Protein AF-A0A960S6H2-F1 (afdb_monomer_lite)

Radius of gyration: 18.99 Å; chains: 1; bounding box: 66×17×36 Å

Foldseek 3Di:
DDDPPPDPPPPDADPLLVVLLVDVVSLVVLLVVLVVLLVVLVVQLVPDDCPDPSNVVSVVSNVVSVVSNVVSVPRD

Secondary structure (DSSP, 8-state):
------PPPPPP--HHHHHHHH-HHHHHHHHHHHHHHHHHHHHHHHHS-TTSHHHHHHHHHHHHHHHHHHHHHH--

Sequence (76 aa):
MYGLEKQPSDGFEFDLEKEVKASPERKKEVLKLAEDTAKGLKEAIRDADPHSKEFEKFGKLLHGCIAMQTVIQRVR

pLDDT: mean 89.32, std 11.94, range [44.22, 97.69]

Structure (mmCIF, N/CA/C/O backbone):
data_AF-A0A960S6H2-F1
#
_entry.id   AF-A0A960S6H2-F1
#
loop_
_atom_site.group_PDB
_atom_site.id
_atom_site.type_symbol
_atom_site.label_atom_id
_atom_site.label_alt_id
_atom_site.label_comp_id
_atom_site.label_asym_id
_atom_site.label_entity_id
_atom_site.label_seq_id
_atom_site.pdbx_PDB_ins_code
_atom_site.Cartn_x
_atom_site.Cartn_y
_atom_site.Cartn_z
_atom_site.occupancy
_atom_site.B_iso_or_equiv
_atom_site.auth_seq_id
_atom_site.auth_comp_id
_atom_site.auth_asym_id
_atom_site.auth_atom_id
_atom_site.pdbx_PDB_model_num
ATOM 1 N N . MET A 1 1 ? -50.661 12.830 14.334 1.00 44.22 1 MET A N 1
ATOM 2 C CA . MET A 1 1 ? -50.514 11.730 13.357 1.00 44.22 1 MET A CA 1
ATOM 3 C C . MET A 1 1 ? -49.195 11.045 13.654 1.00 44.22 1 MET A C 1
ATOM 5 O O . MET A 1 1 ? -48.226 11.751 13.897 1.00 44.22 1 MET A O 1
ATOM 9 N N . TYR A 1 2 ? -49.197 9.716 13.765 1.00 52.88 2 TYR A N 1
ATOM 10 C CA . TYR A 1 2 ? -48.037 8.939 14.203 1.00 52.88 2 TYR A CA 1
ATOM 11 C C . TYR A 1 2 ? -46.891 9.021 13.196 1.00 52.88 2 TYR A C 1
ATOM 13 O O . TYR A 1 2 ? -47.108 8.952 11.987 1.00 52.88 2 TYR A O 1
ATOM 21 N N . GLY A 1 3 ? -45.690 9.196 13.749 1.00 64.56 3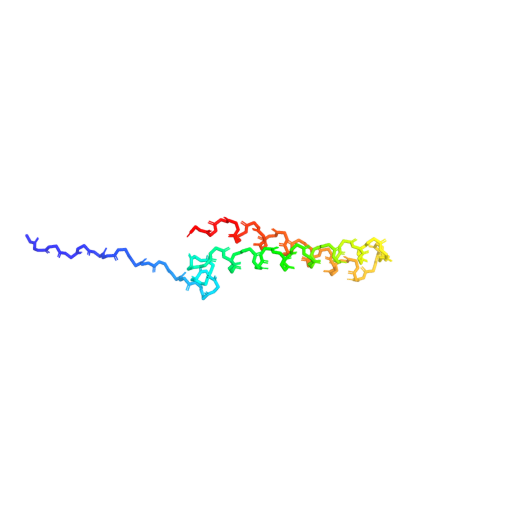 GLY A N 1
ATOM 22 C CA . GLY A 1 3 ? -44.430 9.324 13.044 1.00 64.56 3 GLY A CA 1
ATOM 23 C C . GLY A 1 3 ? -44.072 8.069 12.259 1.00 64.56 3 GLY A C 1
ATOM 24 O O . GLY A 1 3 ? -44.072 6.959 12.781 1.00 64.56 3 GLY A O 1
ATOM 25 N N . LEU A 1 4 ? -43.718 8.288 11.003 1.00 62.28 4 LEU A N 1
ATOM 26 C CA . LEU A 1 4 ? -42.892 7.389 10.214 1.00 62.28 4 LEU A CA 1
ATOM 27 C C . LEU A 1 4 ? -41.659 8.200 9.825 1.00 62.28 4 LEU A C 1
ATOM 29 O O . LEU A 1 4 ? -41.489 8.610 8.678 1.00 62.28 4 LEU A O 1
ATOM 33 N N . GLU A 1 5 ? -40.833 8.511 10.825 1.00 65.06 5 GLU A N 1
ATOM 34 C CA . GLU A 1 5 ? -39.480 8.983 10.562 1.00 65.06 5 GLU A CA 1
ATOM 35 C C . GLU A 1 5 ? -38.738 7.828 9.895 1.00 65.06 5 GLU A C 1
ATOM 37 O O . GLU A 1 5 ? -38.515 6.772 10.490 1.00 65.06 5 GLU A O 1
ATOM 42 N N . LYS A 1 6 ? -38.430 7.997 8.607 1.00 63.75 6 LYS A N 1
ATOM 43 C CA . LYS A 1 6 ? -37.582 7.070 7.864 1.00 63.75 6 LYS A CA 1
ATOM 44 C C . LYS A 1 6 ? -36.253 7.022 8.613 1.00 63.75 6 LYS A C 1
ATOM 46 O O . LYS A 1 6 ? -35.542 8.026 8.625 1.00 63.75 6 LYS A O 1
ATOM 51 N N . GLN A 1 7 ? -35.939 5.894 9.254 1.00 66.12 7 GLN A N 1
ATOM 52 C CA . GLN A 1 7 ? -34.603 5.711 9.806 1.00 66.12 7 GLN A CA 1
ATOM 53 C C . GLN A 1 7 ? -33.607 5.955 8.667 1.00 66.12 7 GLN A C 1
ATOM 55 O O . GLN A 1 7 ? -33.835 5.440 7.563 1.00 66.12 7 GLN A O 1
ATOM 60 N N . PRO A 1 8 ? -32.577 6.794 8.874 1.00 63.50 8 PRO A N 1
ATOM 61 C CA . PRO A 1 8 ? -31.551 6.988 7.866 1.00 63.50 8 PRO A CA 1
ATOM 62 C C . PRO A 1 8 ? -31.009 5.603 7.537 1.00 63.50 8 PRO A C 1
ATOM 64 O O . PRO A 1 8 ? -30.549 4.892 8.425 1.00 63.50 8 PRO A O 1
ATOM 67 N N . SER A 1 9 ? -31.164 5.173 6.285 1.00 62.62 9 SER A N 1
ATOM 68 C CA . SER A 1 9 ? -30.557 3.920 5.866 1.00 62.62 9 SER A CA 1
ATOM 69 C C . SER A 1 9 ? -29.061 4.112 6.020 1.00 62.62 9 SER A C 1
ATOM 71 O O . SER A 1 9 ? -28.503 4.999 5.362 1.00 62.62 9 SER A O 1
ATOM 73 N N . ASP A 1 10 ? -28.432 3.311 6.873 1.00 67.06 10 ASP A N 1
ATOM 74 C CA . ASP A 1 10 ? -26.983 3.210 6.879 1.00 67.06 10 ASP A CA 1
ATOM 75 C C . ASP A 1 10 ? -26.560 2.946 5.430 1.00 67.06 10 ASP A C 1
ATOM 77 O O . ASP A 1 10 ? -27.114 2.076 4.748 1.00 67.06 10 ASP A O 1
ATOM 81 N N . GLY A 1 11 ? -25.701 3.821 4.900 1.00 72.38 11 GLY A N 1
ATOM 82 C CA . GLY A 1 11 ? -25.264 3.741 3.511 1.00 72.38 11 GLY A CA 1
ATOM 83 C C . GLY A 1 11 ? -24.685 2.361 3.208 1.00 72.38 11 GLY A C 1
ATOM 84 O O . GLY A 1 11 ? -24.282 1.634 4.114 1.00 72.38 11 GLY A O 1
ATOM 85 N N . PHE A 1 12 ? -24.639 1.989 1.926 1.00 84.81 12 PHE A N 1
ATOM 86 C CA . PHE A 1 12 ? -23.987 0.742 1.537 1.00 84.81 12 PHE A CA 1
ATOM 87 C C . PHE A 1 12 ? -22.559 0.714 2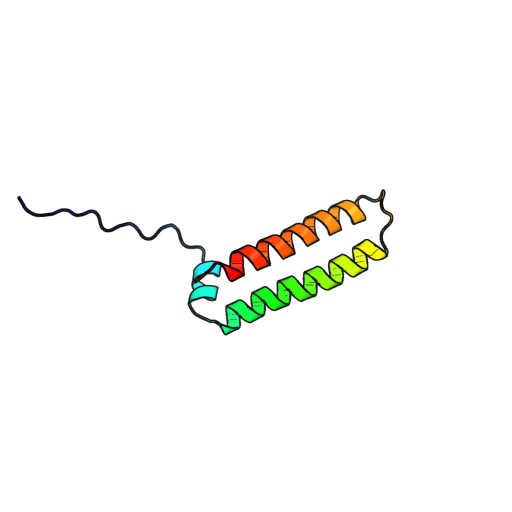.093 1.00 84.81 12 PHE A C 1
ATOM 89 O O . PHE A 1 12 ? -21.744 1.574 1.763 1.00 84.81 12 PHE A O 1
ATOM 96 N N . GLU A 1 13 ? -22.284 -0.276 2.934 1.00 87.62 13 GLU A N 1
ATOM 97 C CA . GLU A 1 13 ? -20.994 -0.456 3.579 1.00 87.62 13 GLU A CA 1
ATOM 98 C C . GLU A 1 13 ? -20.293 -1.672 2.977 1.00 87.62 13 GLU A C 1
ATOM 100 O O . GLU A 1 13 ? -20.841 -2.780 2.956 1.00 87.62 13 GLU A O 1
ATOM 105 N N . PHE A 1 14 ? -19.073 -1.456 2.491 1.00 89.62 14 PHE A N 1
ATOM 106 C CA . PHE A 1 14 ? -18.248 -2.510 1.911 1.00 89.62 14 PHE A CA 1
ATOM 107 C C . PHE A 1 14 ? -17.725 -3.457 2.997 1.00 89.62 14 PHE A C 1
ATOM 109 O O . PHE A 1 14 ? -17.443 -3.038 4.118 1.00 89.62 14 PHE A O 1
ATOM 116 N N . ASP A 1 15 ? -17.498 -4.725 2.655 1.00 91.69 15 ASP A N 1
ATOM 117 C CA . ASP A 1 15 ? -16.995 -5.716 3.619 1.00 91.69 15 ASP A CA 1
ATOM 118 C C . ASP A 1 15 ? -15.628 -5.325 4.200 1.00 91.69 15 ASP A C 1
ATOM 120 O O . ASP A 1 15 ? -15.416 -5.407 5.407 1.00 91.69 15 ASP A O 1
ATOM 124 N N . LEU A 1 16 ? -14.732 -4.779 3.370 1.00 89.50 16 LEU A N 1
ATOM 125 C CA . LEU A 1 16 ? -13.448 -4.251 3.842 1.00 89.50 16 LEU A CA 1
ATOM 126 C C . LEU A 1 16 ? -13.630 -3.074 4.810 1.00 89.50 16 LEU A C 1
ATOM 128 O O . LEU A 1 16 ? -12.852 -2.916 5.746 1.00 89.50 16 LEU A O 1
ATOM 132 N N . GLU A 1 17 ? -14.648 -2.242 4.592 1.00 91.25 17 GLU A N 1
ATOM 133 C CA . GLU A 1 17 ? -14.951 -1.132 5.491 1.00 91.25 17 GLU A CA 1
ATOM 134 C C . GLU A 1 17 ? -15.402 -1.661 6.858 1.00 91.25 17 GLU A C 1
ATOM 136 O O . GLU A 1 17 ? -14.856 -1.232 7.874 1.00 91.25 17 GLU A O 1
ATOM 141 N N . LYS A 1 18 ? -16.279 -2.675 6.886 1.00 91.75 18 LYS A N 1
ATOM 142 C CA . LYS A 1 18 ? -16.683 -3.377 8.118 1.00 91.75 18 LYS A CA 1
ATOM 143 C C . LYS A 1 18 ? -15.490 -3.965 8.860 1.00 91.75 18 LYS A C 1
ATOM 145 O O . LYS A 1 18 ? -15.342 -3.741 10.059 1.00 91.75 18 LYS A O 1
ATOM 150 N N . GLU A 1 19 ? -14.625 -4.691 8.152 1.00 91.50 19 GLU A N 1
ATOM 151 C CA . GLU A 1 19 ? -13.425 -5.310 8.724 1.00 91.50 19 GLU A CA 1
ATOM 152 C C . GLU A 1 19 ? -12.493 -4.276 9.372 1.00 91.50 19 GLU A C 1
ATOM 154 O O . GLU A 1 19 ? -11.996 -4.475 10.482 1.00 91.50 19 GLU A O 1
ATOM 159 N N . VAL A 1 20 ? -12.262 -3.157 8.681 1.00 92.56 20 VAL A N 1
ATOM 160 C CA . VAL A 1 20 ? -11.355 -2.089 9.124 1.00 92.56 20 VAL A CA 1
ATOM 161 C C . VAL A 1 20 ? -11.928 -1.311 10.309 1.00 92.56 20 VAL A C 1
ATOM 163 O O . VAL A 1 20 ? -11.164 -0.939 11.201 1.00 92.56 20 VAL A O 1
ATOM 166 N N . LYS A 1 21 ? -13.247 -1.084 10.348 1.00 90.38 21 LYS A N 1
ATOM 167 C CA . LYS A 1 21 ? -13.928 -0.462 11.497 1.00 90.38 21 LYS A CA 1
ATOM 168 C C . LYS A 1 21 ? -13.944 -1.373 12.720 1.00 90.38 21 LYS A C 1
ATOM 170 O O . LYS A 1 21 ? -13.763 -0.906 13.840 1.00 90.38 21 LYS A O 1
ATOM 175 N N . ALA A 1 22 ? -14.136 -2.674 12.508 1.00 92.06 22 ALA A N 1
ATOM 176 C CA . ALA A 1 22 ? -14.214 -3.652 13.586 1.00 92.06 22 ALA A CA 1
ATOM 177 C C . ALA A 1 22 ? -12.856 -3.924 14.259 1.00 92.06 22 ALA A C 1
ATOM 179 O O . ALA A 1 22 ? -12.828 -4.264 15.441 1.00 92.06 22 ALA A O 1
ATOM 180 N N . SER A 1 23 ? -11.734 -3.788 13.537 1.00 92.44 23 SER A N 1
ATOM 181 C CA . SER A 1 23 ? -10.399 -4.097 14.066 1.00 92.44 23 SER A CA 1
ATOM 182 C C . SER A 1 23 ? -9.331 -3.056 13.688 1.00 92.44 23 SER A C 1
ATOM 184 O O . SER A 1 23 ? -8.912 -2.964 12.527 1.00 92.44 23 SER A O 1
ATOM 186 N N . PRO A 1 24 ? -8.768 -2.334 14.679 1.00 90.94 24 PRO A N 1
ATOM 187 C CA . PRO A 1 24 ? -7.610 -1.467 14.467 1.00 90.94 24 PRO A CA 1
ATOM 188 C C . PRO A 1 24 ? -6.368 -2.211 13.959 1.00 90.94 24 PRO A C 1
ATOM 190 O O . PRO A 1 24 ? -5.527 -1.617 13.282 1.00 90.94 24 PRO A O 1
ATOM 193 N N . GLU A 1 25 ? -6.226 -3.498 14.283 1.00 94.38 25 GLU A N 1
ATOM 194 C CA . GLU A 1 25 ? -5.126 -4.333 13.791 1.00 94.38 25 GLU A CA 1
ATOM 195 C C . GLU A 1 25 ? -5.273 -4.583 12.296 1.00 94.38 25 GLU A C 1
ATOM 197 O O . GLU A 1 25 ? -4.333 -4.340 11.541 1.00 94.38 25 GLU A O 1
ATOM 202 N N . ARG A 1 26 ? -6.487 -4.918 11.846 1.00 92.75 26 ARG A N 1
ATOM 203 C CA . ARG A 1 26 ? -6.795 -5.086 10.425 1.00 92.75 26 ARG A CA 1
ATOM 204 C C . ARG A 1 26 ? -6.522 -3.812 9.630 1.00 92.75 26 ARG A C 1
ATOM 206 O O . ARG A 1 26 ? -5.917 -3.861 8.561 1.00 92.75 26 ARG A O 1
ATOM 213 N N . LYS A 1 27 ? -6.883 -2.649 10.184 1.00 94.31 27 LYS A N 1
ATOM 214 C CA . LYS A 1 27 ? -6.532 -1.345 9.601 1.00 94.31 27 LYS A CA 1
ATOM 215 C C . LYS A 1 27 ? -5.018 -1.191 9.423 1.00 94.31 27 LYS A C 1
ATOM 217 O O . LYS A 1 27 ? -4.569 -0.767 8.359 1.00 94.31 27 LYS A O 1
ATOM 222 N N . LYS A 1 28 ? -4.225 -1.544 10.442 1.00 95.31 28 LYS A N 1
ATOM 223 C CA . LYS A 1 28 ? -2.754 -1.493 10.375 1.00 95.31 28 LYS A CA 1
ATOM 224 C C . LYS A 1 28 ? -2.192 -2.475 9.349 1.00 95.31 28 LYS A C 1
ATOM 226 O O . LYS A 1 28 ? -1.287 -2.093 8.616 1.00 95.31 28 LYS A O 1
ATOM 231 N N . GLU A 1 29 ? -2.721 -3.694 9.267 1.00 95.69 29 GLU A N 1
ATOM 232 C CA . GLU A 1 29 ? -2.303 -4.696 8.278 1.00 95.69 29 GLU A CA 1
ATOM 233 C C . GLU A 1 29 ? -2.504 -4.202 6.847 1.00 95.69 29 GLU A C 1
ATOM 235 O O . GLU A 1 29 ? -1.576 -4.250 6.042 1.00 95.69 29 GLU A O 1
ATOM 240 N N . VAL A 1 30 ? -3.694 -3.678 6.541 1.00 94.62 30 VAL A N 1
ATOM 241 C CA . VAL A 1 30 ? -4.022 -3.163 5.205 1.00 94.62 30 VAL A CA 1
ATOM 242 C C . VAL A 1 30 ? -3.132 -1.970 4.853 1.00 94.62 30 VAL A C 1
ATOM 244 O O . VAL A 1 30 ? -2.595 -1.901 3.747 1.00 94.62 30 VAL A O 1
ATOM 247 N N . LEU A 1 31 ? -2.920 -1.047 5.799 1.00 95.88 31 LEU A N 1
ATOM 248 C CA . LEU A 1 31 ? -2.025 0.094 5.593 1.00 95.88 31 LEU A CA 1
ATOM 249 C C . LEU A 1 31 ? -0.576 -0.343 5.366 1.00 95.88 31 LEU A C 1
ATOM 251 O O . LEU A 1 31 ? 0.075 0.183 4.462 1.00 95.88 31 LEU A O 1
ATOM 255 N N . LYS A 1 32 ? -0.096 -1.320 6.141 1.00 96.62 32 LYS A N 1
ATOM 256 C CA . LYS A 1 32 ? 1.252 -1.874 6.009 1.00 96.62 32 LYS A CA 1
ATOM 257 C C . LYS A 1 32 ? 1.438 -2.566 4.662 1.00 96.62 32 LYS A C 1
ATOM 259 O O . LYS A 1 32 ? 2.408 -2.283 3.973 1.00 96.62 32 LYS A O 1
ATOM 264 N N . LEU A 1 33 ? 0.479 -3.391 4.241 1.00 96.19 33 LEU A N 1
ATOM 265 C CA . LEU A 1 33 ? 0.513 -4.043 2.932 1.00 96.19 33 LEU A CA 1
ATOM 266 C C . LEU A 1 33 ? 0.593 -3.015 1.796 1.00 96.19 33 LEU A C 1
ATOM 268 O O . LEU A 1 33 ? 1.406 -3.158 0.880 1.00 96.19 33 LEU A O 1
ATOM 272 N N . ALA A 1 34 ? -0.225 -1.961 1.861 1.00 96.62 34 ALA A N 1
ATOM 273 C CA . ALA A 1 34 ? -0.198 -0.890 0.872 1.00 96.62 34 ALA A CA 1
ATOM 274 C C . ALA A 1 34 ? 1.138 -0.124 0.888 1.00 96.62 34 ALA A C 1
ATOM 276 O O . ALA A 1 34 ? 1.631 0.266 -0.170 1.00 96.62 34 ALA A O 1
ATOM 277 N N . GLU A 1 35 ? 1.740 0.072 2.065 1.00 97.12 35 GLU A N 1
ATOM 278 C CA . GLU A 1 35 ? 3.045 0.722 2.216 1.00 97.12 35 GLU A CA 1
ATOM 279 C C . GLU A 1 35 ? 4.185 -0.118 1.639 1.00 97.12 35 GLU A C 1
ATOM 281 O O . GLU A 1 35 ? 4.985 0.397 0.857 1.00 97.12 35 GLU A O 1
ATOM 286 N N . ASP A 1 36 ? 4.239 -1.402 1.981 1.00 97.69 36 ASP A N 1
ATOM 287 C CA . ASP A 1 36 ? 5.270 -2.322 1.505 1.00 97.69 36 ASP A CA 1
ATOM 288 C C . ASP A 1 36 ? 5.172 -2.495 -0.019 1.00 97.69 36 ASP A C 1
ATOM 290 O O . ASP A 1 36 ? 6.178 -2.416 -0.726 1.00 97.69 36 ASP A O 1
ATOM 294 N N . THR A 1 37 ? 3.948 -2.584 -0.553 1.00 97.31 37 THR A N 1
ATOM 295 C CA . THR A 1 37 ? 3.708 -2.598 -2.006 1.00 97.31 37 THR A CA 1
ATOM 296 C C . THR A 1 37 ? 4.175 -1.297 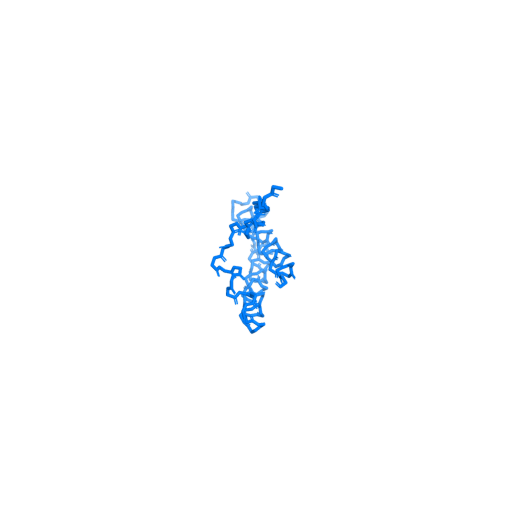-2.662 1.00 97.31 37 THR A C 1
ATOM 298 O O . THR A 1 37 ? 4.849 -1.325 -3.691 1.00 97.31 37 THR A O 1
ATOM 301 N N . ALA A 1 38 ? 3.871 -0.138 -2.066 1.00 96.94 38 ALA A N 1
ATOM 302 C CA . ALA A 1 38 ? 4.308 1.153 -2.590 1.00 96.94 38 ALA A CA 1
ATOM 303 C C . ALA A 1 38 ? 5.838 1.308 -2.574 1.00 96.94 38 ALA A C 1
ATOM 305 O O . ALA A 1 38 ? 6.393 1.917 -3.488 1.00 96.94 38 ALA A O 1
ATOM 306 N N . LYS A 1 39 ? 6.531 0.769 -1.562 1.00 96.81 39 LYS A N 1
ATOM 307 C CA . LYS A 1 39 ? 8.003 0.742 -1.517 1.00 96.81 39 LYS A CA 1
ATOM 308 C C . LYS A 1 39 ? 8.570 -0.097 -2.660 1.00 96.81 39 LYS A C 1
ATOM 310 O O . LYS A 1 39 ? 9.370 0.431 -3.426 1.00 96.81 39 LYS A O 1
ATOM 315 N N . GLY A 1 40 ? 8.075 -1.322 -2.844 1.00 96.62 40 GLY A N 1
ATOM 316 C CA . GLY A 1 40 ? 8.505 -2.184 -3.951 1.00 96.62 40 GLY A CA 1
ATOM 317 C C . GLY A 1 40 ? 8.244 -1.560 -5.327 1.00 96.62 40 GLY A C 1
ATOM 318 O O . GLY A 1 40 ? 9.099 -1.604 -6.206 1.00 96.62 40 GLY A O 1
ATOM 319 N N . LEU A 1 41 ? 7.103 -0.886 -5.508 1.00 96.75 41 LEU A N 1
ATOM 320 C CA . LEU A 1 41 ? 6.806 -0.164 -6.749 1.00 96.75 41 LEU A CA 1
ATOM 321 C C . LEU A 1 41 ? 7.756 1.016 -6.987 1.00 96.75 41 LEU A C 1
ATOM 323 O O . LEU A 1 41 ? 8.148 1.248 -8.123 1.00 96.75 41 LEU A O 1
ATOM 327 N N . LYS A 1 42 ? 8.151 1.761 -5.946 1.00 95.94 42 LYS A N 1
ATOM 328 C CA . LYS A 1 42 ? 9.127 2.858 -6.083 1.00 95.94 42 LYS A CA 1
ATOM 329 C C . LYS A 1 42 ? 10.505 2.355 -6.506 1.00 95.9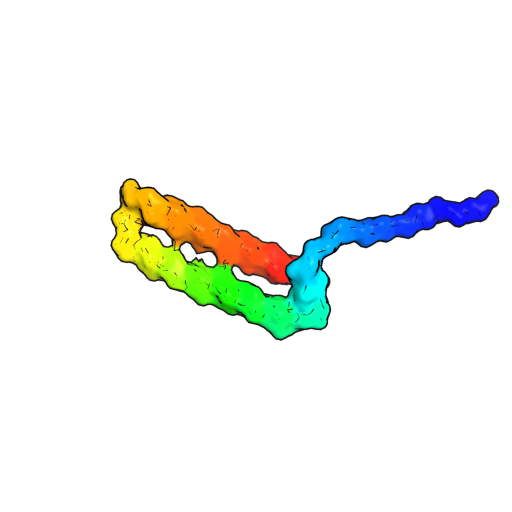4 42 LYS A C 1
ATOM 331 O O . LYS A 1 42 ? 11.175 3.042 -7.271 1.00 95.94 42 LYS A O 1
ATOM 336 N N . GLU A 1 43 ? 10.919 1.196 -6.005 1.00 96.44 43 GLU A N 1
ATOM 337 C CA . GLU A 1 43 ? 12.161 0.540 -6.424 1.00 96.44 43 GLU A CA 1
ATOM 338 C C . GLU A 1 43 ? 12.060 0.094 -7.886 1.00 96.44 43 GLU A C 1
ATOM 340 O O . GLU A 1 43 ? 12.872 0.516 -8.702 1.00 96.44 43 GLU A O 1
ATOM 345 N N . ALA A 1 44 ? 10.983 -0.605 -8.255 1.00 94.69 44 ALA A N 1
ATOM 346 C CA . ALA A 1 44 ? 10.745 -1.023 -9.637 1.00 94.69 44 ALA A CA 1
ATOM 347 C C . ALA A 1 44 ? 10.681 0.157 -10.627 1.00 94.69 44 ALA A C 1
ATOM 349 O O . ALA A 1 44 ? 11.177 0.055 -11.742 1.00 94.69 44 ALA A O 1
ATOM 350 N N . ILE A 1 45 ? 10.101 1.295 -10.227 1.00 95.19 45 ILE A N 1
ATOM 351 C CA . ILE A 1 45 ? 10.069 2.524 -11.039 1.00 95.19 45 ILE A CA 1
ATOM 352 C C . ILE A 1 45 ? 11.468 3.109 -11.229 1.00 95.19 45 ILE A C 1
ATOM 354 O O . ILE A 1 45 ? 11.754 3.643 -12.296 1.00 95.19 45 ILE A O 1
ATOM 358 N N . ARG A 1 46 ? 12.326 3.045 -10.202 1.00 94.38 46 ARG A N 1
ATOM 359 C CA . ARG A 1 46 ? 13.692 3.580 -10.270 1.00 94.38 46 ARG A CA 1
ATOM 360 C C . ARG A 1 46 ? 14.540 2.824 -11.290 1.00 94.38 46 ARG A C 1
ATOM 362 O O . ARG A 1 46 ? 15.366 3.449 -11.949 1.00 94.38 46 ARG A O 1
ATOM 369 N N . ASP A 1 47 ? 14.309 1.522 -11.409 1.00 93.94 47 ASP A N 1
ATOM 370 C CA . ASP A 1 47 ? 15.058 0.644 -12.307 1.00 93.94 47 ASP A CA 1
ATOM 371 C C . ASP A 1 47 ? 14.423 0.537 -13.709 1.00 93.94 47 ASP A C 1
ATOM 373 O O . ASP A 1 47 ? 15.057 0.042 -14.641 1.00 93.94 47 ASP A O 1
ATOM 377 N N . ALA A 1 48 ? 13.182 1.005 -13.882 1.00 91.81 48 ALA A N 1
ATOM 378 C CA . ALA A 1 48 ? 12.461 0.956 -15.151 1.00 91.81 48 ALA A CA 1
ATOM 379 C C . ALA A 1 48 ? 12.858 2.094 -16.108 1.00 91.81 48 ALA A C 1
ATOM 381 O O . ALA A 1 48 ? 13.063 3.238 -15.704 1.00 91.81 48 ALA A O 1
ATOM 382 N N . ASP A 1 49 ? 12.870 1.797 -17.411 1.00 93.81 49 ASP A N 1
ATOM 383 C CA . ASP A 1 49 ? 13.015 2.812 -18.461 1.00 93.81 49 ASP A CA 1
ATOM 384 C C . ASP A 1 49 ? 11.810 3.781 -18.426 1.00 93.81 49 ASP A C 1
ATOM 386 O O . ASP A 1 49 ? 10.669 3.313 -18.542 1.00 93.81 49 ASP A O 1
ATOM 390 N N . PRO A 1 50 ? 12.025 5.109 -18.315 1.00 91.75 50 PRO A N 1
ATOM 391 C CA . PRO A 1 50 ? 10.962 6.118 -18.295 1.00 91.75 50 PRO A CA 1
ATOM 392 C C . PRO A 1 50 ? 9.982 6.070 -19.476 1.00 91.75 50 PRO A C 1
ATOM 394 O O . PRO A 1 50 ? 8.852 6.541 -19.350 1.00 91.75 50 PRO A O 1
ATOM 397 N N . HIS A 1 51 ? 10.391 5.522 -20.622 1.00 92.88 51 HIS A N 1
ATOM 398 C CA . HIS A 1 51 ? 9.552 5.398 -21.818 1.00 92.88 51 HIS A CA 1
ATOM 399 C C . HIS A 1 51 ? 8.887 4.022 -21.955 1.00 92.88 51 HIS A C 1
ATOM 401 O O . HIS A 1 51 ? 8.159 3.767 -22.918 1.00 92.88 51 HIS A O 1
ATOM 407 N N . SER A 1 52 ? 9.114 3.124 -20.996 1.00 94.75 52 SER A N 1
ATOM 408 C CA . SER A 1 52 ? 8.513 1.796 -20.994 1.00 94.75 52 SER A CA 1
ATOM 409 C C . SER A 1 52 ? 7.064 1.811 -20.500 1.00 94.75 52 SER A C 1
ATOM 411 O O . SER A 1 52 ? 6.657 2.583 -19.630 1.00 94.75 52 SER A O 1
ATOM 413 N N . LYS A 1 53 ? 6.275 0.852 -20.996 1.00 94.56 53 LYS A N 1
ATOM 414 C CA . LYS A 1 53 ? 4.924 0.583 -20.472 1.00 94.56 53 LYS A CA 1
ATOM 415 C C . LYS A 1 53 ? 4.942 0.131 -19.008 1.00 94.56 53 LYS A C 1
ATOM 417 O O . LYS A 1 53 ? 3.939 0.269 -18.310 1.00 94.56 53 LYS A O 1
ATOM 422 N N . GLU A 1 54 ? 6.055 -0.440 -18.554 1.00 93.19 54 GLU A N 1
ATOM 423 C CA . GLU A 1 54 ? 6.236 -0.894 -17.176 1.00 93.19 54 GLU A CA 1
ATOM 424 C C . GLU A 1 54 ? 6.329 0.291 -16.221 1.00 93.19 54 GLU A C 1
ATOM 426 O O . GLU A 1 54 ? 5.612 0.304 -15.221 1.00 93.19 54 GLU A O 1
ATOM 431 N N . PHE A 1 55 ? 7.086 1.330 -16.584 1.00 94.06 55 PHE A N 1
ATOM 432 C CA . PHE A 1 55 ? 7.150 2.582 -15.830 1.00 94.06 55 PHE A CA 1
ATOM 433 C C . PHE A 1 55 ? 5.759 3.203 -15.646 1.00 94.06 55 PHE A C 1
ATOM 435 O O . PHE A 1 55 ? 5.348 3.501 -14.522 1.00 94.06 55 PHE A O 1
ATOM 442 N N . GLU A 1 56 ? 4.971 3.309 -16.723 1.00 95.00 56 GLU A N 1
ATOM 443 C CA . GLU A 1 56 ? 3.595 3.815 -16.631 1.00 95.00 56 GLU A CA 1
ATOM 444 C C . GLU A 1 56 ? 2.698 2.937 -15.747 1.00 95.00 56 GLU A C 1
ATOM 446 O O . GLU A 1 56 ? 1.891 3.444 -14.960 1.00 95.00 56 GLU A O 1
ATOM 451 N N . LYS A 1 57 ? 2.809 1.610 -15.878 1.00 95.94 57 LYS A N 1
ATOM 452 C CA . LYS A 1 57 ? 2.012 0.658 -15.097 1.00 95.94 57 LYS A CA 1
ATOM 453 C C . LYS A 1 57 ? 2.355 0.749 -13.613 1.00 95.94 57 LYS A C 1
ATOM 455 O O . LYS A 1 57 ? 1.441 0.818 -12.790 1.00 95.94 57 LYS A O 1
ATOM 460 N N . PHE A 1 58 ? 3.638 0.780 -13.268 1.00 96.50 58 PHE A N 1
ATOM 461 C CA . PHE A 1 58 ? 4.080 0.906 -11.884 1.00 96.50 58 PHE A CA 1
ATOM 462 C C . PHE A 1 58 ? 3.696 2.261 -11.295 1.00 96.50 58 PHE A C 1
ATOM 464 O O . PHE A 1 58 ? 3.210 2.299 -10.166 1.00 96.50 58 PHE A O 1
ATOM 471 N N . GLY A 1 59 ? 3.790 3.350 -12.065 1.00 95.62 59 GLY A N 1
ATOM 472 C CA . GLY A 1 59 ? 3.311 4.668 -11.645 1.00 95.62 59 GLY A CA 1
ATOM 473 C C . GLY A 1 59 ? 1.815 4.672 -11.306 1.00 95.62 59 GLY A C 1
ATOM 474 O O . GLY A 1 59 ? 1.417 5.148 -10.241 1.00 95.62 59 GLY A O 1
ATOM 475 N N . LYS A 1 60 ? 0.975 4.068 -12.158 1.00 97.06 60 LYS A N 1
ATOM 476 C CA . LYS A 1 60 ? -0.474 3.933 -11.903 1.00 97.06 60 LYS A CA 1
ATOM 477 C C . LYS A 1 60 ? -0.766 3.113 -10.646 1.00 97.06 60 LYS A C 1
ATOM 479 O O . LYS A 1 60 ? -1.593 3.519 -9.831 1.00 97.06 60 LYS A O 1
ATOM 484 N N . LEU A 1 61 ? -0.078 1.984 -10.470 1.00 97.38 61 LEU A N 1
ATOM 485 C CA . LEU A 1 61 ? -0.232 1.145 -9.279 1.00 97.38 61 LEU A CA 1
ATOM 486 C C . LEU A 1 61 ? 0.217 1.876 -8.010 1.00 97.38 61 LEU A C 1
ATOM 488 O O . LEU A 1 61 ? -0.483 1.821 -7.001 1.00 97.38 61 LEU A O 1
ATOM 492 N N . LEU A 1 62 ? 1.323 2.621 -8.075 1.00 97.50 62 LEU A N 1
ATOM 493 C CA . LEU A 1 62 ? 1.838 3.393 -6.948 1.00 97.50 62 LEU A CA 1
ATOM 494 C C . LEU A 1 62 ? 0.823 4.449 -6.497 1.00 97.50 62 LEU A C 1
ATOM 496 O O . LEU A 1 62 ? 0.542 4.567 -5.303 1.00 97.50 62 LEU A O 1
ATOM 500 N N . HIS A 1 63 ? 0.224 5.174 -7.444 1.00 96.81 63 HIS A N 1
ATOM 501 C CA . HIS A 1 63 ? -0.862 6.104 -7.138 1.00 96.81 63 HIS A CA 1
ATOM 502 C C . HIS A 1 63 ? -2.075 5.399 -6.519 1.00 96.81 63 HIS A C 1
ATOM 504 O O . HIS A 1 63 ? -2.652 5.918 -5.563 1.00 96.81 63 HIS A O 1
ATOM 510 N N . GLY A 1 64 ? -2.421 4.202 -7.002 1.00 97.12 64 GLY A N 1
ATOM 511 C CA . GLY A 1 64 ? -3.469 3.366 -6.414 1.00 97.12 64 GLY A CA 1
ATOM 512 C C . GLY A 1 64 ? -3.196 3.007 -4.950 1.00 97.12 64 GLY A C 1
ATOM 513 O O . GLY A 1 64 ? -4.077 3.173 -4.107 1.00 97.12 64 GLY A O 1
ATOM 514 N N . CYS A 1 65 ? -1.969 2.595 -4.616 1.00 96.50 65 CYS A N 1
ATOM 515 C CA . CYS A 1 65 ? -1.571 2.296 -3.236 1.00 96.50 65 CYS A CA 1
ATOM 516 C C . CYS A 1 65 ? -1.687 3.526 -2.321 1.00 96.50 65 CYS A C 1
ATOM 518 O O . CYS A 1 65 ? -2.218 3.424 -1.217 1.00 96.50 65 CYS A O 1
ATOM 520 N N . ILE A 1 66 ? -1.256 4.703 -2.786 1.00 95.25 66 ILE A N 1
ATOM 521 C CA . ILE A 1 66 ? -1.349 5.958 -2.017 1.00 95.25 66 ILE A CA 1
ATOM 522 C C . ILE A 1 66 ? -2.815 6.364 -1.797 1.00 95.25 66 ILE A C 1
ATOM 524 O O . ILE A 1 66 ? -3.207 6.762 -0.694 1.00 95.25 66 ILE A O 1
ATOM 528 N N . ALA A 1 67 ? -3.650 6.240 -2.832 1.00 96.25 67 ALA A N 1
ATOM 529 C CA . ALA A 1 67 ? -5.081 6.506 -2.726 1.00 96.25 67 ALA A CA 1
ATOM 530 C C . ALA A 1 67 ? -5.748 5.550 -1.725 1.00 96.25 67 ALA A C 1
ATOM 532 O O . ALA A 1 67 ? -6.507 5.994 -0.865 1.00 96.25 67 ALA A O 1
ATOM 533 N N . MET A 1 68 ? -5.406 4.260 -1.774 1.00 94.38 68 MET A N 1
ATOM 534 C CA . MET A 1 68 ? -5.900 3.255 -0.833 1.00 94.38 68 MET A CA 1
ATOM 535 C C . MET A 1 68 ? -5.525 3.598 0.610 1.00 94.38 68 MET A C 1
ATOM 537 O O . MET A 1 68 ? -6.400 3.608 1.471 1.00 94.38 68 MET A O 1
ATOM 541 N N . GLN A 1 69 ? -4.265 3.957 0.877 1.00 94.81 69 GLN A N 1
ATOM 542 C CA . GLN A 1 69 ? -3.840 4.399 2.209 1.00 94.81 69 GLN A CA 1
ATOM 543 C C . GLN A 1 69 ? -4.671 5.587 2.703 1.00 94.81 69 GLN A C 1
ATOM 545 O O . GLN A 1 69 ? -5.144 5.585 3.839 1.00 94.81 69 GLN A O 1
ATOM 550 N N . THR A 1 70 ? -4.902 6.568 1.828 1.00 95.44 70 THR A N 1
ATOM 551 C CA . THR A 1 70 ? -5.695 7.763 2.143 1.00 95.44 70 THR A CA 1
ATOM 552 C C . THR A 1 70 ? -7.145 7.408 2.480 1.00 95.44 70 THR A C 1
ATOM 554 O O . THR A 1 70 ? -7.709 7.947 3.431 1.00 95.44 70 THR A O 1
ATOM 557 N N . VAL A 1 71 ? -7.759 6.499 1.718 1.00 94.06 71 VAL A N 1
ATOM 558 C CA . VAL A 1 71 ? -9.139 6.049 1.949 1.00 94.06 71 VAL A CA 1
ATOM 559 C C . VAL A 1 71 ? -9.236 5.272 3.258 1.00 94.06 71 VAL A C 1
ATOM 561 O O . VAL A 1 71 ? -10.049 5.624 4.107 1.00 94.06 71 VAL A O 1
ATOM 564 N N . ILE A 1 72 ? -8.363 4.287 3.477 1.00 94.06 72 ILE A N 1
ATOM 565 C CA . ILE A 1 72 ? -8.368 3.461 4.691 1.00 94.06 72 ILE A CA 1
ATOM 566 C C . ILE A 1 72 ? -8.127 4.307 5.946 1.00 94.06 72 ILE A C 1
ATOM 568 O O . ILE A 1 72 ? -8.764 4.087 6.974 1.00 94.06 72 ILE A O 1
ATOM 572 N N . GLN A 1 73 ? -7.267 5.327 5.880 1.00 93.31 73 GLN A N 1
ATOM 573 C CA . GLN A 1 73 ? -7.067 6.256 6.996 1.00 93.31 73 GLN A CA 1
ATOM 574 C C . GLN A 1 73 ? -8.350 7.003 7.384 1.00 93.31 73 GLN A C 1
ATOM 576 O O . GLN A 1 73 ? -8.563 7.233 8.577 1.00 93.31 73 GLN A O 1
ATOM 581 N N . ARG A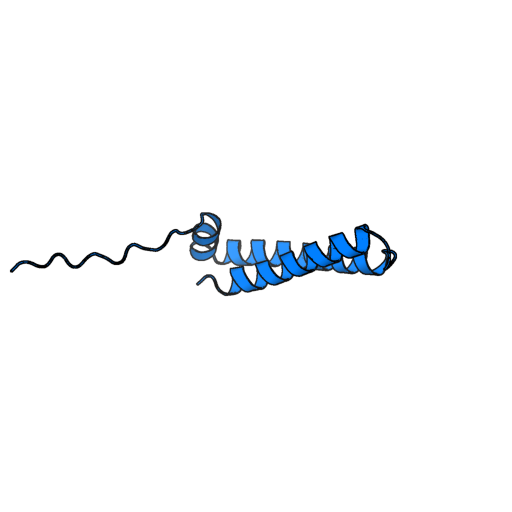 1 74 ? -9.208 7.333 6.409 1.00 92.56 74 ARG A N 1
ATOM 582 C CA . ARG A 1 74 ? -10.479 8.049 6.611 1.00 92.56 74 ARG A CA 1
ATOM 583 C C . ARG A 1 74 ? -11.608 7.169 7.144 1.00 92.56 74 ARG A C 1
ATOM 585 O O . ARG A 1 74 ? -12.560 7.725 7.685 1.00 92.56 74 ARG A O 1
ATOM 592 N N . VAL A 1 75 ? -11.506 5.846 7.016 1.00 88.44 75 VAL A N 1
ATOM 593 C CA . VAL A 1 75 ? -12.459 4.906 7.624 1.00 88.44 75 VAL A CA 1
ATOM 594 C C . VAL A 1 75 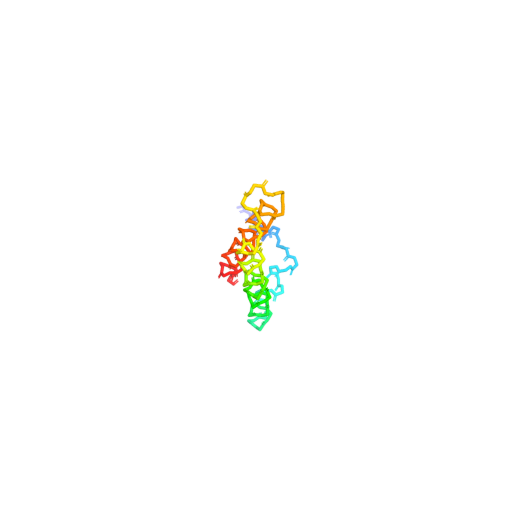? -12.336 5.017 9.149 1.00 88.44 75 VAL A C 1
ATOM 596 O O . VAL A 1 75 ? -11.248 4.798 9.695 1.00 88.44 75 VAL A O 1
ATOM 599 N N . ARG A 1 76 ? -13.422 5.441 9.806 1.00 75.00 76 ARG A N 1
ATOM 600 C CA . ARG A 1 76 ? -13.526 5.656 11.258 1.00 75.00 76 ARG A CA 1
ATOM 601 C C . ARG A 1 76 ? -14.186 4.477 11.935 1.00 75.00 76 ARG A C 1
ATOM 603 O O . ARG A 1 76 ? -15.257 4.086 11.425 1.00 75.00 76 ARG A O 1
#